Protein AF-A0A8J5NDF6-F1 (afdb_monomer_lite)

Secondary structure (DSSP, 8-state):
--TTSGGGGS----S---SSPP--SSTTHHHHHHHHHHHHHHHHHHHH-TT-HHHHHHHHHH-SSTHHHHHIIIIIHHHHTT--S-SEEEEEEPPPSSS--PPEEEEEE-

Radius of gyration: 21.26 Å; chains: 1; bounding box: 38×36×63 Å

Structure (mmCIF, N/CA/C/O backbone):
data_AF-A0A8J5NDF6-F1
#
_entry.id   AF-A0A8J5NDF6-F1
#
loop_
_atom_site.group_PDB
_atom_site.id
_atom_site.type_symbol
_atom_site.label_atom_id
_atom_site.label_alt_id
_atom_site.label_comp_id
_atom_site.label_asym_id
_atom_site.label_entity_id
_atom_site.label_seq_id
_atom_site.pdbx_PDB_ins_code
_atom_site.Cartn_x
_atom_site.Cartn_y
_atom_site.Cartn_z
_atom_site.occupancy
_atom_site.B_iso_or_equiv
_atom_site.auth_seq_id
_atom_site.auth_comp_id
_atom_site.auth_asym_id
_atom_site.auth_atom_id
_atom_site.pdbx_PDB_model_num
ATOM 1 N N . MET A 1 1 ? 14.198 14.410 -51.445 1.00 49.09 1 MET A N 1
ATOM 2 C CA . MET A 1 1 ? 14.211 14.477 -49.965 1.00 49.09 1 MET A CA 1
ATOM 3 C C . MET A 1 1 ? 15.513 13.872 -49.470 1.00 49.09 1 MET A C 1
ATOM 5 O O . MET A 1 1 ? 15.693 12.669 -49.597 1.00 49.09 1 MET A O 1
ATOM 9 N N . ASN A 1 2 ? 16.445 14.702 -48.996 1.00 51.06 2 ASN A N 1
ATOM 10 C CA . ASN A 1 2 ? 17.773 14.259 -48.565 1.00 51.06 2 ASN A CA 1
ATOM 11 C C . ASN A 1 2 ? 17.738 13.747 -47.117 1.00 51.06 2 ASN A C 1
ATOM 13 O O . ASN A 1 2 ? 17.167 14.381 -46.233 1.00 51.06 2 ASN A O 1
ATOM 17 N N . GLN A 1 3 ? 18.413 12.623 -46.869 1.00 49.44 3 GLN A N 1
ATOM 18 C CA . GLN A 1 3 ? 18.482 11.907 -45.584 1.00 49.44 3 GLN A CA 1
ATOM 19 C C . GLN A 1 3 ? 18.998 12.762 -44.402 1.00 49.44 3 GLN A C 1
ATOM 21 O O . GLN A 1 3 ? 18.815 12.404 -43.239 1.00 49.44 3 GLN A O 1
ATOM 26 N N . ALA A 1 4 ? 19.598 13.923 -44.688 1.00 55.72 4 ALA A N 1
ATOM 27 C CA . ALA A 1 4 ? 20.102 14.884 -43.711 1.00 55.72 4 ALA A CA 1
ATOM 28 C C . ALA A 1 4 ? 19.008 15.665 -42.949 1.00 55.72 4 ALA A C 1
ATOM 30 O O . ALA A 1 4 ? 19.288 16.195 -41.874 1.00 55.72 4 ALA A O 1
ATOM 31 N N . GLU A 1 5 ? 17.769 15.731 -43.451 1.00 58.28 5 GLU A N 1
ATOM 32 C CA . GLU A 1 5 ? 16.710 16.538 -42.818 1.00 58.28 5 GLU A CA 1
ATOM 33 C C . GLU A 1 5 ? 16.054 15.860 -41.604 1.00 58.28 5 GLU A C 1
ATOM 35 O O . GLU A 1 5 ? 15.656 16.538 -40.659 1.00 58.28 5 GLU A O 1
ATOM 40 N N . ILE A 1 6 ? 16.051 14.523 -41.552 1.00 56.19 6 ILE A N 1
ATOM 41 C CA . ILE A 1 6 ? 15.438 13.740 -40.461 1.00 56.19 6 ILE A CA 1
ATOM 42 C C . ILE A 1 6 ? 16.155 13.978 -39.115 1.00 56.19 6 ILE A C 1
ATOM 44 O O . ILE A 1 6 ? 15.540 13.916 -38.054 1.00 56.19 6 ILE A O 1
ATOM 48 N N . ARG A 1 7 ? 17.454 14.311 -39.126 1.00 51.97 7 ARG A N 1
ATOM 49 C CA . ARG A 1 7 ? 18.247 14.523 -37.898 1.00 51.97 7 ARG A CA 1
ATOM 50 C C . ARG A 1 7 ? 17.955 15.842 -37.173 1.00 51.97 7 ARG A C 1
ATOM 52 O O . ARG A 1 7 ? 18.326 15.966 -36.011 1.00 51.97 7 ARG A O 1
ATOM 59 N N . LYS A 1 8 ? 17.278 16.804 -37.812 1.00 58.91 8 LYS A N 1
ATOM 60 C CA . LYS A 1 8 ? 16.911 18.094 -37.192 1.00 58.91 8 LYS A CA 1
ATOM 61 C C . LYS A 1 8 ? 15.645 18.016 -36.317 1.00 58.91 8 LYS A C 1
ATOM 63 O O . LYS A 1 8 ? 15.298 18.999 -35.676 1.00 58.91 8 LYS A O 1
ATOM 68 N N . LEU A 1 9 ? 14.975 16.859 -36.275 1.00 54.44 9 LEU A N 1
ATOM 69 C CA . LEU A 1 9 ? 13.680 16.649 -35.608 1.00 54.44 9 LEU A CA 1
ATOM 70 C C . LEU A 1 9 ? 13.764 16.260 -34.121 1.00 54.44 9 LEU A C 1
ATOM 72 O O . LEU A 1 9 ? 12.734 16.224 -33.453 1.00 54.44 9 LEU A O 1
ATOM 76 N N . ILE A 1 10 ? 14.952 15.977 -33.578 1.00 48.09 10 ILE A N 1
ATOM 77 C CA . ILE A 1 10 ? 15.103 15.613 -32.161 1.00 48.09 10 ILE A CA 1
ATOM 78 C C . ILE A 1 10 ? 15.735 16.796 -31.419 1.00 48.09 10 ILE A C 1
ATOM 80 O O . ILE A 1 10 ? 16.887 17.132 -31.704 1.00 48.09 10 ILE A O 1
ATOM 84 N N . PRO A 1 11 ? 15.047 17.431 -30.451 1.00 52.81 11 PRO A N 1
ATOM 85 C CA . PRO A 1 11 ? 15.682 18.431 -29.615 1.00 52.81 11 PRO A CA 1
ATOM 86 C C . PRO A 1 11 ? 16.702 17.718 -28.728 1.00 52.81 11 PRO A C 1
ATOM 88 O O . PRO A 1 11 ? 16.351 16.820 -27.961 1.00 52.81 11 PRO A O 1
ATOM 91 N N . ALA A 1 12 ? 17.967 18.124 -28.813 1.00 56.88 12 ALA A N 1
ATOM 92 C CA . ALA A 1 12 ? 18.963 17.795 -27.804 1.00 56.88 12 ALA A CA 1
ATOM 93 C C . ALA A 1 12 ? 18.499 18.413 -26.476 1.00 56.88 12 ALA A C 1
ATOM 95 O O . ALA A 1 12 ? 18.669 19.609 -26.235 1.00 56.88 12 ALA A O 1
ATOM 96 N N . ILE A 1 13 ? 17.822 17.609 -25.653 1.00 44.09 13 ILE A N 1
ATOM 97 C CA . ILE A 1 13 ? 17.274 18.031 -24.366 1.00 44.09 13 ILE A CA 1
ATOM 98 C C . ILE A 1 13 ? 18.422 18.569 -23.507 1.00 44.09 13 ILE A C 1
ATOM 100 O O . ILE A 1 13 ? 19.340 17.849 -23.121 1.00 44.09 13 ILE A O 1
ATOM 104 N N . ARG A 1 14 ? 18.343 19.868 -23.210 1.00 46.81 14 ARG A N 1
ATOM 105 C CA . ARG A 1 14 ? 19.308 20.668 -22.445 1.00 46.81 14 ARG A CA 1
ATOM 106 C C . ARG A 1 14 ? 19.082 20.539 -20.936 1.00 46.81 14 ARG A C 1
ATOM 108 O O . ARG A 1 14 ? 19.125 21.518 -20.203 1.00 46.81 14 ARG A O 1
ATOM 115 N N . VAL A 1 15 ? 18.789 19.331 -20.474 1.00 47.25 15 VAL A N 1
ATOM 116 C CA . VAL A 1 15 ? 18.756 18.991 -19.051 1.00 47.25 15 VAL A CA 1
ATOM 117 C C . VAL A 1 15 ? 19.652 17.781 -18.911 1.00 47.25 15 VAL A C 1
ATOM 119 O O . VAL A 1 15 ? 19.415 16.761 -19.553 1.00 47.25 15 VAL A O 1
ATOM 122 N N . GLY A 1 16 ? 20.713 17.909 -18.114 1.00 46.12 16 GLY A N 1
ATOM 123 C CA . GLY A 1 16 ? 21.615 16.801 -17.834 1.00 46.12 16 GLY A CA 1
ATOM 124 C C . GLY A 1 16 ? 20.846 15.680 -17.145 1.00 46.12 16 GLY A C 1
ATOM 125 O O . GLY A 1 16 ? 20.661 15.701 -15.930 1.00 46.12 16 GLY A O 1
ATOM 126 N N . VAL A 1 17 ? 20.383 14.702 -17.920 1.00 45.62 17 VAL A N 1
ATOM 127 C CA . VAL A 1 17 ? 19.818 13.466 -17.391 1.00 45.62 17 VAL A CA 1
ATOM 128 C C . VAL A 1 17 ? 20.977 12.713 -16.750 1.00 45.62 17 VAL A C 1
ATOM 130 O O . VAL A 1 17 ? 21.757 12.044 -17.424 1.00 45.62 17 VAL A O 1
ATOM 133 N N . CYS A 1 18 ? 21.139 12.848 -15.434 1.00 45.88 18 CYS A N 1
ATOM 134 C CA . CYS A 1 18 ? 22.060 11.991 -14.703 1.00 45.88 18 CYS A CA 1
ATOM 135 C C . CYS A 1 18 ? 21.560 10.548 -14.842 1.00 45.88 18 CYS A C 1
ATOM 137 O O . CYS A 1 18 ? 20.554 10.167 -14.251 1.00 45.88 18 CYS A O 1
ATOM 139 N N . ALA A 1 19 ? 22.278 9.733 -15.617 1.00 52.25 19 ALA A N 1
ATOM 140 C CA . ALA A 1 19 ? 21.941 8.334 -15.894 1.00 52.25 19 ALA A CA 1
ATOM 141 C C . ALA A 1 19 ? 21.937 7.424 -14.642 1.00 52.25 19 ALA A C 1
ATOM 143 O O . ALA A 1 19 ? 21.585 6.247 -14.724 1.00 52.25 19 ALA A O 1
ATOM 144 N N . LYS A 1 20 ? 22.324 7.941 -13.467 1.00 50.69 20 LYS A N 1
ATOM 145 C CA . LYS A 1 20 ? 22.330 7.206 -12.198 1.00 50.69 20 LYS A CA 1
ATOM 146 C C . LYS A 1 20 ? 21.099 7.551 -11.361 1.00 50.69 20 LYS A C 1
ATOM 148 O O . LYS A 1 20 ? 20.881 8.701 -10.989 1.00 50.69 20 LYS A O 1
ATOM 153 N N . ARG A 1 21 ? 20.319 6.520 -11.018 1.00 52.56 21 ARG A N 1
ATOM 154 C CA . ARG A 1 21 ? 19.145 6.634 -10.138 1.00 52.56 21 ARG A CA 1
ATOM 155 C C . ARG A 1 21 ? 19.568 7.092 -8.735 1.00 52.56 21 ARG A C 1
ATOM 157 O O . ARG A 1 21 ? 20.548 6.587 -8.186 1.00 52.56 21 ARG A O 1
ATOM 164 N N . LYS A 1 22 ? 18.784 7.985 -8.122 1.00 43.97 22 LYS A N 1
ATOM 165 C CA . LYS A 1 22 ? 18.887 8.323 -6.692 1.00 43.97 22 LYS A CA 1
ATOM 166 C C . LYS A 1 22 ? 18.562 7.057 -5.882 1.00 43.97 22 LYS A C 1
ATOM 168 O O . LYS A 1 22 ? 17.489 6.481 -6.063 1.00 43.97 22 LYS A O 1
ATOM 173 N N . LYS A 1 23 ? 19.485 6.580 -5.038 1.00 43.91 23 LYS A N 1
ATOM 174 C CA . LYS A 1 23 ? 19.256 5.401 -4.184 1.00 43.91 23 LYS A CA 1
ATOM 175 C C . LYS A 1 23 ? 18.209 5.759 -3.126 1.00 43.91 23 LYS A C 1
ATOM 177 O O . LYS A 1 23 ? 18.513 6.471 -2.176 1.00 43.91 23 LYS A O 1
ATOM 182 N N . PHE A 1 24 ? 16.972 5.302 -3.300 1.00 39.06 24 PHE A N 1
ATOM 183 C CA . PHE A 1 24 ? 15.985 5.339 -2.222 1.00 39.06 24 PHE A CA 1
ATOM 184 C C . PHE A 1 24 ? 16.358 4.268 -1.189 1.00 39.06 24 PHE A C 1
ATOM 186 O O . PHE A 1 24 ? 16.632 3.130 -1.566 1.00 39.06 24 PHE A O 1
ATOM 193 N N . SER A 1 25 ? 16.395 4.635 0.093 1.00 44.56 25 SER A N 1
ATOM 194 C CA . SER A 1 25 ? 16.744 3.736 1.201 1.00 44.56 25 SER A CA 1
ATOM 195 C C . SER A 1 25 ? 15.625 2.710 1.441 1.00 44.56 25 SER A C 1
ATOM 197 O O . SER A 1 25 ? 14.737 2.931 2.256 1.00 44.56 25 SER A O 1
ATOM 199 N N . ASN A 1 26 ? 15.585 1.649 0.628 1.00 42.69 26 ASN A N 1
ATOM 200 C CA . ASN A 1 26 ? 14.938 0.370 0.937 1.00 42.69 26 ASN A CA 1
ATOM 201 C C . ASN A 1 26 ? 15.324 -0.686 -0.122 1.00 42.69 26 ASN A C 1
ATOM 203 O O . ASN A 1 26 ? 15.316 -0.363 -1.313 1.00 42.69 26 ASN A O 1
ATOM 207 N N . PRO A 1 27 ? 15.586 -1.955 0.256 1.00 50.62 27 PRO A N 1
ATOM 208 C CA . PRO A 1 27 ? 16.052 -2.998 -0.671 1.00 50.62 27 PRO A CA 1
ATOM 209 C C . PRO A 1 27 ? 15.067 -3.310 -1.815 1.00 50.62 27 PRO A C 1
ATOM 211 O O . PRO A 1 27 ? 15.485 -3.781 -2.865 1.00 50.62 27 PRO A O 1
ATOM 214 N N . LYS A 1 28 ? 13.772 -3.000 -1.644 1.00 52.56 28 LYS A N 1
ATOM 215 C CA . LYS A 1 28 ? 12.689 -3.217 -2.627 1.00 52.56 28 LYS A CA 1
ATOM 216 C C . LYS A 1 28 ? 12.249 -1.949 -3.387 1.00 52.56 28 LYS A C 1
ATOM 218 O O . LYS A 1 28 ? 11.231 -1.960 -4.069 1.00 52.56 28 LYS A O 1
ATOM 223 N N . GLY A 1 29 ? 12.952 -0.821 -3.249 1.00 56.50 29 GLY A N 1
ATOM 224 C CA . GLY A 1 29 ? 12.618 0.414 -3.977 1.00 56.50 29 GLY A CA 1
ATOM 225 C C . GLY A 1 29 ? 11.191 0.957 -3.705 1.00 56.50 29 GLY A C 1
ATOM 226 O O . GLY A 1 29 ? 10.691 0.824 -2.584 1.00 56.50 29 GLY A O 1
ATOM 227 N N . PRO A 1 30 ? 10.525 1.614 -4.681 1.00 49.84 30 PRO A N 1
ATOM 228 C CA . PRO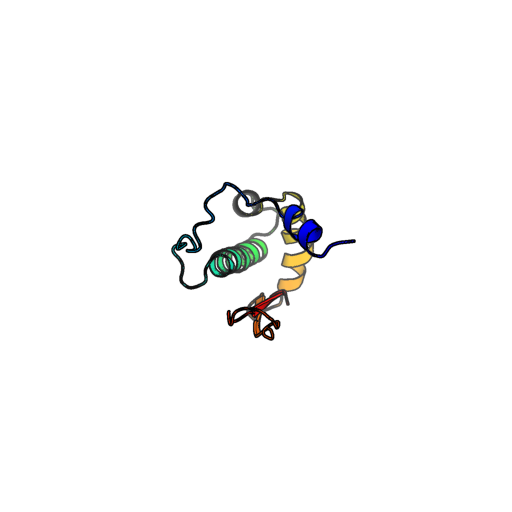 A 1 30 ? 9.163 2.150 -4.520 1.00 49.84 30 PRO A CA 1
ATOM 229 C C . PRO A 1 30 ? 8.096 1.063 -4.284 1.00 49.84 30 PRO A C 1
ATOM 231 O O . PRO A 1 30 ? 7.121 1.316 -3.578 1.00 49.84 30 PRO A O 1
ATOM 234 N N . GLU A 1 31 ? 8.316 -0.157 -4.780 1.00 52.25 31 GLU A N 1
ATOM 235 C CA . GLU A 1 31 ? 7.453 -1.324 -4.536 1.00 52.25 31 GLU A CA 1
ATOM 236 C C . GLU A 1 31 ? 7.445 -1.735 -3.062 1.00 52.25 31 GLU A C 1
ATOM 238 O O . GLU A 1 31 ? 6.394 -2.056 -2.516 1.00 52.25 31 GLU A O 1
ATOM 243 N N . GLY A 1 32 ? 8.593 -1.657 -2.380 1.00 56.75 32 GLY A N 1
ATOM 244 C CA . GLY A 1 32 ? 8.681 -1.940 -0.945 1.00 56.75 32 GLY A CA 1
ATOM 245 C C . GLY A 1 32 ? 7.825 -0.998 -0.098 1.00 56.75 32 GLY A C 1
ATOM 246 O O . GLY A 1 32 ? 7.178 -1.434 0.852 1.00 56.75 32 GLY A O 1
ATOM 247 N N . ARG A 1 33 ? 7.772 0.283 -0.486 1.00 47.09 33 ARG A N 1
ATOM 248 C CA . ARG A 1 33 ? 6.935 1.300 0.165 1.00 47.09 33 ARG A CA 1
ATOM 249 C C . ARG A 1 33 ? 5.451 1.022 -0.074 1.00 47.09 33 ARG A C 1
ATOM 251 O O . ARG A 1 33 ? 4.678 1.021 0.870 1.00 47.09 33 ARG A O 1
ATOM 258 N N . LEU A 1 34 ? 5.068 0.701 -1.310 1.00 56.69 34 LEU A N 1
ATOM 259 C CA . LEU A 1 34 ? 3.692 0.353 -1.676 1.00 56.69 34 LEU A CA 1
ATOM 260 C C . LEU A 1 34 ? 3.202 -0.931 -0.984 1.00 56.69 34 LEU A C 1
ATOM 262 O O . LEU A 1 34 ? 2.048 -1.023 -0.577 1.00 56.69 34 LEU A O 1
ATOM 266 N N . HIS A 1 35 ? 4.087 -1.915 -0.834 1.00 55.59 35 HIS A N 1
ATOM 267 C CA . HIS A 1 35 ? 3.801 -3.189 -0.181 1.00 55.59 35 HIS A CA 1
ATOM 268 C C . HIS A 1 35 ? 3.609 -3.027 1.331 1.00 55.59 35 HIS A C 1
ATOM 270 O O . HIS A 1 35 ? 2.669 -3.588 1.890 1.00 55.59 35 HIS A O 1
ATOM 276 N N . MET A 1 36 ? 4.458 -2.229 1.990 1.00 54.66 36 MET A N 1
ATOM 277 C CA . MET A 1 36 ? 4.263 -1.869 3.400 1.00 54.66 36 MET A CA 1
ATOM 278 C C . MET A 1 36 ? 2.951 -1.111 3.584 1.00 54.66 36 MET A C 1
ATOM 280 O O . MET A 1 36 ? 2.172 -1.468 4.454 1.00 54.66 36 MET A O 1
ATOM 284 N N . LEU A 1 37 ? 2.659 -0.160 2.696 1.00 54.97 37 LEU A N 1
ATOM 285 C CA . LEU A 1 37 ? 1.457 0.664 2.766 1.00 54.97 37 LEU A CA 1
ATOM 286 C C . LEU A 1 37 ? 0.152 -0.066 2.514 1.00 54.97 37 LEU A C 1
ATOM 288 O O . LEU A 1 37 ? -0.879 0.364 3.003 1.00 54.97 37 LEU A O 1
ATOM 292 N N . ARG A 1 38 ? 0.161 -1.147 1.741 1.00 60.44 38 ARG A N 1
ATOM 293 C CA . ARG A 1 38 ? -1.063 -1.897 1.443 1.00 60.44 38 ARG A CA 1
ATOM 294 C C . ARG A 1 38 ? -1.318 -2.991 2.465 1.00 60.44 38 ARG A C 1
ATOM 296 O O . ARG A 1 38 ? -2.463 -3.191 2.843 1.00 60.44 38 ARG A O 1
ATOM 303 N N . ALA A 1 39 ? -0.275 -3.666 2.943 1.00 63.44 39 ALA A N 1
ATOM 304 C CA . ALA A 1 39 ? -0.443 -4.743 3.909 1.00 63.44 39 ALA A CA 1
ATOM 305 C C . ALA A 1 39 ? -0.861 -4.224 5.293 1.00 63.44 39 ALA A C 1
ATOM 307 O O . ALA A 1 39 ? -1.780 -4.785 5.884 1.00 63.44 39 ALA A O 1
ATOM 308 N N . THR A 1 40 ? -0.243 -3.142 5.786 1.00 69.38 40 THR A N 1
ATOM 309 C CA . THR A 1 40 ? -0.611 -2.570 7.092 1.00 69.38 40 THR A CA 1
ATOM 310 C C . THR A 1 40 ? -1.947 -1.842 7.030 1.00 69.38 40 THR A C 1
ATOM 312 O O . THR A 1 40 ? -2.807 -2.088 7.866 1.00 69.38 40 THR A O 1
ATOM 315 N N . LEU A 1 41 ? -2.180 -1.028 5.996 1.00 82.62 41 LEU A N 1
ATOM 316 C CA . LEU A 1 41 ? -3.400 -0.227 5.892 1.00 82.62 41 LEU A CA 1
ATOM 317 C C . LEU A 1 41 ? -4.658 -1.081 5.674 1.00 82.62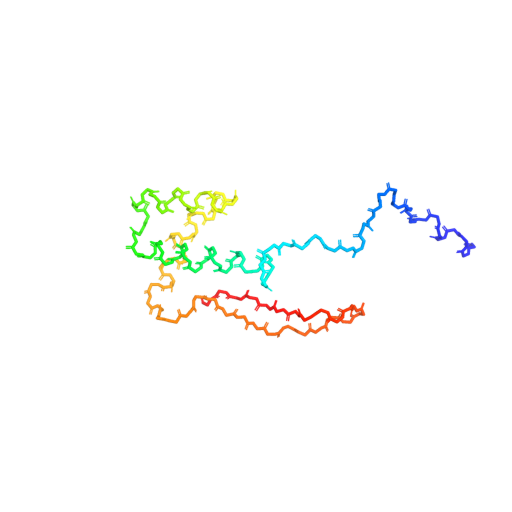 41 LEU A C 1
ATOM 319 O O . LEU A 1 41 ? -5.693 -0.788 6.261 1.00 82.62 41 LEU A O 1
ATOM 323 N N . ILE A 1 42 ? -4.584 -2.142 4.857 1.00 84.94 42 ILE A N 1
ATOM 324 C CA . ILE A 1 42 ? -5.718 -3.064 4.668 1.00 84.94 42 ILE A CA 1
ATOM 325 C C . ILE A 1 42 ? -5.973 -3.853 5.956 1.00 84.94 42 ILE A C 1
ATOM 327 O O . ILE A 1 42 ? -7.127 -4.007 6.343 1.00 84.94 42 ILE A O 1
ATOM 331 N N . ALA A 1 43 ? -4.923 -4.306 6.648 1.00 84.88 43 ALA A N 1
ATOM 332 C CA . ALA A 1 43 ? -5.075 -5.020 7.913 1.00 84.88 43 ALA A CA 1
ATOM 333 C C . ALA A 1 43 ? -5.705 -4.137 9.005 1.00 84.88 43 ALA A C 1
ATOM 335 O O . ALA A 1 43 ? -6.649 -4.569 9.666 1.00 84.88 43 ALA A O 1
ATOM 336 N N . ASP A 1 44 ? -5.246 -2.892 9.149 1.00 87.81 44 ASP A N 1
ATOM 337 C CA . ASP A 1 44 ? -5.821 -1.930 10.092 1.00 87.81 44 ASP A CA 1
ATOM 338 C C . ASP A 1 44 ? -7.275 -1.606 9.730 1.00 87.81 44 ASP A C 1
ATOM 340 O O . ASP A 1 44 ? -8.148 -1.592 10.597 1.00 87.81 44 ASP A O 1
ATOM 344 N N . ALA A 1 45 ? -7.567 -1.426 8.440 1.00 89.75 45 ALA A N 1
ATOM 345 C CA . ALA A 1 45 ? -8.921 -1.170 7.966 1.00 89.75 45 ALA A CA 1
ATOM 346 C C . ALA A 1 45 ? -9.870 -2.364 8.181 1.00 89.75 45 ALA A C 1
ATOM 348 O O . ALA A 1 45 ? -11.034 -2.151 8.507 1.00 89.75 45 ALA A O 1
ATOM 349 N N . ILE A 1 46 ? -9.394 -3.610 8.062 1.00 91.06 46 ILE A N 1
ATOM 350 C CA . ILE A 1 46 ? -10.178 -4.812 8.403 1.00 91.06 46 ILE A CA 1
ATOM 351 C C . ILE A 1 46 ? -10.423 -4.890 9.914 1.00 91.06 46 ILE A C 1
ATOM 353 O O . ILE A 1 46 ? -11.517 -5.255 10.340 1.00 91.06 46 ILE A O 1
ATOM 357 N N . LYS A 1 47 ? -9.418 -4.547 10.727 1.00 90.75 47 LYS A N 1
ATOM 358 C CA . LYS A 1 47 ? -9.481 -4.665 12.187 1.00 90.75 47 LYS A CA 1
ATOM 359 C C . LYS A 1 47 ? -10.395 -3.623 12.829 1.00 90.75 47 LYS A C 1
ATOM 361 O O . LYS A 1 47 ? -11.142 -3.960 13.744 1.00 90.75 47 LYS A O 1
ATOM 366 N N . TYR A 1 48 ? -10.306 -2.373 12.383 1.00 91.44 48 TYR A N 1
ATOM 367 C CA . TYR A 1 48 ? -10.985 -1.241 13.017 1.00 91.44 48 TYR A CA 1
ATOM 368 C C . TYR A 1 48 ? -12.185 -0.714 12.219 1.00 91.44 48 TYR A C 1
ATOM 370 O O . TYR A 1 48 ? -13.069 -0.084 12.798 1.00 91.44 48 TYR A O 1
ATOM 378 N N . GLY A 1 49 ? -12.250 -0.990 10.915 1.00 88.44 49 GLY A N 1
ATOM 379 C CA . 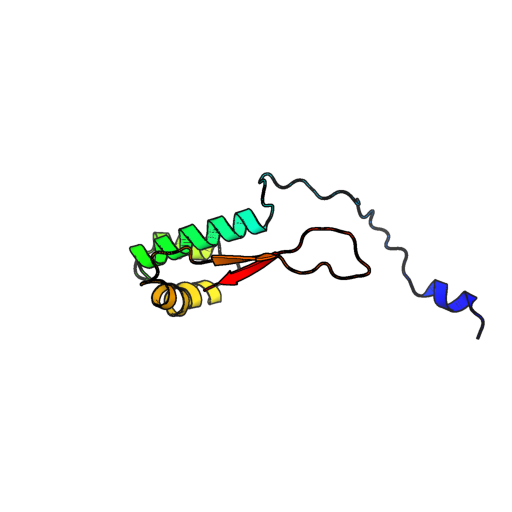GLY A 1 49 ? -13.339 -0.542 10.050 1.00 88.44 49 GLY A CA 1
ATOM 380 C C . GLY A 1 49 ? -13.284 0.945 9.687 1.00 88.44 49 GLY A C 1
ATOM 381 O O . GLY A 1 49 ? -12.310 1.651 9.945 1.00 88.44 49 GLY A O 1
ATOM 382 N N . ASP A 1 50 ? -14.358 1.417 9.059 1.00 89.62 50 ASP A N 1
ATOM 383 C CA . ASP A 1 50 ? -14.538 2.789 8.566 1.00 89.62 50 ASP A CA 1
ATOM 384 C C . ASP A 1 50 ? -14.929 3.793 9.662 1.00 89.62 50 ASP A C 1
ATOM 386 O O . ASP A 1 50 ? -14.738 4.994 9.511 1.00 89.62 50 ASP A O 1
ATOM 390 N N . CYS A 1 51 ? -15.433 3.324 10.800 1.00 91.19 51 CYS A N 1
ATOM 391 C CA . CYS A 1 51 ? -15.807 4.190 11.919 1.00 91.19 51 CYS A CA 1
ATOM 392 C C . CYS A 1 51 ? -14.591 4.713 12.711 1.00 91.19 51 CYS A C 1
ATOM 394 O O . CYS A 1 51 ? -14.719 5.631 13.526 1.00 91.19 51 CYS A O 1
ATOM 396 N N . TYR A 1 52 ? -13.405 4.136 12.499 1.00 94.25 52 TYR A N 1
ATOM 397 C CA . TYR A 1 52 ? -12.216 4.453 13.278 1.00 94.25 52 TYR A CA 1
ATOM 398 C C . TYR A 1 52 ? -11.387 5.569 12.631 1.00 94.25 52 TYR A C 1
ATOM 400 O O . TYR A 1 52 ? -10.679 5.375 11.638 1.00 94.25 52 TYR A O 1
ATOM 408 N N . ARG A 1 53 ? -11.459 6.761 13.238 1.00 92.38 53 ARG A N 1
ATOM 409 C CA . ARG A 1 53 ? -10.817 7.988 12.735 1.00 92.38 53 ARG A CA 1
ATOM 410 C C . ARG A 1 53 ? -9.309 7.849 12.495 1.00 92.38 53 ARG A C 1
ATOM 412 O O . ARG A 1 53 ? -8.887 8.227 11.408 1.00 92.38 53 ARG A O 1
ATOM 419 N N . PRO A 1 54 ? -8.502 7.252 13.396 1.00 92.00 54 PRO A N 1
ATOM 420 C CA . PRO A 1 54 ? -7.058 7.166 13.173 1.00 92.00 54 PRO A CA 1
ATOM 421 C C . PRO A 1 54 ? -6.688 6.336 11.940 1.00 92.00 54 PRO A C 1
ATOM 423 O O . PRO A 1 54 ? -5.772 6.700 11.207 1.00 92.00 54 PRO A O 1
ATOM 426 N N . THR A 1 55 ? -7.420 5.256 11.643 1.00 90.31 55 THR A N 1
ATOM 427 C CA . THR A 1 55 ? -7.190 4.479 10.412 1.00 90.31 55 THR A CA 1
ATOM 428 C C . THR A 1 55 ? -7.625 5.254 9.173 1.00 90.31 55 THR A C 1
ATOM 430 O O . THR A 1 55 ? -6.967 5.160 8.139 1.00 90.31 55 THR A O 1
ATOM 433 N N . MET A 1 56 ? -8.677 6.067 9.272 1.00 90.81 56 MET A N 1
ATOM 434 C CA . MET A 1 56 ? -9.112 6.935 8.180 1.00 90.81 56 MET A CA 1
ATOM 435 C C . MET A 1 56 ? -8.108 8.056 7.890 1.00 90.81 56 MET A C 1
ATOM 437 O O . MET A 1 56 ? -7.759 8.268 6.735 1.00 90.81 56 MET A O 1
ATOM 441 N N . GLU A 1 57 ? -7.588 8.713 8.926 1.00 91.00 57 GLU A N 1
ATOM 442 C CA . GLU A 1 57 ? -6.531 9.728 8.826 1.00 91.00 57 GLU A CA 1
ATOM 443 C C . GLU A 1 57 ? -5.235 9.127 8.275 1.00 91.00 57 GLU A C 1
ATOM 445 O O . GLU A 1 57 ? -4.595 9.701 7.395 1.00 91.00 57 GLU A O 1
ATOM 450 N N . THR A 1 58 ? -4.885 7.921 8.729 1.00 88.38 58 THR A N 1
ATOM 451 C CA . THR A 1 58 ? -3.740 7.173 8.199 1.00 88.38 58 THR A CA 1
ATOM 452 C C . THR A 1 58 ? -3.941 6.882 6.709 1.00 88.38 58 THR A C 1
ATOM 454 O O . THR A 1 58 ? -3.045 7.130 5.903 1.00 88.38 58 THR A O 1
ATOM 457 N N . ALA A 1 59 ? -5.125 6.414 6.304 1.00 86.69 59 ALA A N 1
ATOM 458 C CA . ALA A 1 59 ? -5.441 6.166 4.898 1.00 86.69 59 ALA A CA 1
ATOM 459 C C . ALA A 1 59 ? -5.398 7.450 4.060 1.00 86.69 59 ALA A C 1
ATOM 461 O O . ALA A 1 59 ? -4.852 7.432 2.957 1.00 86.69 59 ALA A O 1
ATOM 462 N N . ASP A 1 60 ? -5.916 8.556 4.589 1.00 87.88 60 ASP A N 1
ATOM 463 C CA . ASP A 1 60 ? -5.927 9.856 3.924 1.00 87.88 60 ASP A CA 1
ATOM 464 C C . ASP A 1 60 ? -4.517 10.428 3.716 1.00 87.88 60 ASP A C 1
ATOM 466 O O . ASP A 1 60 ? -4.221 10.998 2.663 1.00 87.88 60 ASP A O 1
ATOM 470 N N . TYR A 1 61 ? -3.631 10.227 4.693 1.00 86.12 61 TYR A N 1
ATOM 471 C CA . TYR A 1 61 ? -2.229 10.629 4.623 1.00 86.12 61 TYR A CA 1
ATOM 472 C C . TYR A 1 61 ? -1.460 9.866 3.536 1.00 86.12 61 TYR A C 1
ATOM 474 O O . TYR A 1 61 ? -0.692 10.454 2.772 1.00 86.12 61 TYR A O 1
ATOM 482 N N . TRP A 1 62 ? -1.662 8.549 3.452 1.00 82.06 62 TRP A N 1
ATOM 483 C CA . TRP A 1 62 ? -0.910 7.695 2.531 1.00 82.06 62 TRP A CA 1
ATOM 484 C C . TRP A 1 62 ? -1.473 7.664 1.107 1.00 82.06 62 TRP A C 1
ATOM 486 O O . TRP A 1 62 ? -0.717 7.446 0.156 1.00 82.06 62 TRP A O 1
ATOM 496 N N . LEU A 1 63 ? -2.782 7.863 0.936 1.00 82.31 63 LEU A N 1
ATOM 497 C CA . LEU A 1 63 ? -3.436 7.894 -0.369 1.00 82.31 63 LEU A CA 1
ATOM 498 C C . LEU A 1 63 ? -3.502 9.332 -0.888 1.00 82.31 63 LEU A C 1
ATOM 500 O O . LEU A 1 63 ? -4.253 10.168 -0.393 1.00 82.31 63 LEU A O 1
ATOM 504 N N . THR A 1 64 ? -2.743 9.607 -1.950 1.00 85.06 64 THR A N 1
ATOM 505 C CA . THR A 1 64 ? -2.767 10.913 -2.629 1.00 85.06 64 THR A CA 1
ATOM 506 C C . THR A 1 64 ? -4.157 11.232 -3.186 1.00 85.06 64 THR A C 1
ATOM 508 O O . THR A 1 64 ? -4.622 12.366 -3.137 1.00 85.06 64 THR A O 1
ATOM 511 N N . GLU A 1 65 ? -4.833 10.205 -3.693 1.00 85.69 65 GLU A N 1
ATOM 512 C CA . GLU A 1 65 ? -6.162 10.274 -4.285 1.00 85.69 65 GLU A CA 1
ATOM 513 C C . GLU A 1 65 ? -7.252 9.959 -3.251 1.00 85.69 65 GLU A C 1
ATOM 515 O O . GLU A 1 65 ? -7.407 8.816 -2.812 1.00 85.69 65 GLU A O 1
ATOM 520 N N . LYS A 1 66 ? -8.060 10.962 -2.901 1.00 85.69 66 LYS A N 1
ATOM 521 C CA . LYS A 1 66 ? -9.051 10.880 -1.812 1.00 85.69 66 LYS A CA 1
ATOM 522 C C . LYS A 1 66 ? -10.196 9.910 -2.105 1.00 85.69 66 LYS A C 1
ATOM 524 O O . LYS A 1 66 ? -10.689 9.224 -1.213 1.00 85.69 66 LYS A O 1
ATOM 529 N N . GLN A 1 67 ? -10.540 9.727 -3.377 1.00 86.94 67 GLN A N 1
ATOM 530 C CA . GLN A 1 67 ? -11.499 8.710 -3.815 1.00 86.94 67 GLN A CA 1
ATOM 531 C C . GLN A 1 67 ? -11.067 7.269 -3.488 1.00 86.94 67 GLN A C 1
ATOM 533 O O . GLN A 1 67 ? -11.918 6.380 -3.386 1.00 86.94 67 GLN A O 1
ATOM 538 N N . LEU A 1 68 ? -9.763 7.005 -3.326 1.00 87.62 68 LEU A N 1
ATOM 539 C CA . LEU A 1 68 ? -9.265 5.663 -3.017 1.00 87.62 68 LEU A CA 1
ATOM 540 C C . LEU A 1 68 ? -9.551 5.264 -1.570 1.00 87.62 68 LEU A C 1
ATOM 542 O O . LEU A 1 68 ? -9.715 4.074 -1.311 1.00 87.62 68 LEU A O 1
ATOM 546 N N . VAL A 1 69 ? -9.691 6.232 -0.660 1.00 89.94 69 VAL A N 1
ATOM 547 C CA . VAL A 1 69 ? -10.062 5.980 0.740 1.00 89.94 69 VAL A CA 1
ATOM 548 C C . VAL A 1 69 ? -11.431 5.297 0.793 1.00 89.94 69 VAL A C 1
ATOM 550 O O . VAL A 1 69 ? -11.592 4.256 1.423 1.00 89.94 69 VAL A O 1
ATOM 553 N N . HIS A 1 70 ? -12.409 5.787 0.028 1.00 89.75 70 HIS A N 1
ATOM 554 C CA . HIS A 1 70 ? -13.724 5.146 -0.045 1.00 89.75 70 HIS A CA 1
ATOM 555 C C . HIS A 1 70 ? -13.681 3.759 -0.705 1.00 89.75 70 HIS A C 1
ATOM 557 O O . HIS A 1 70 ? -14.393 2.854 -0.267 1.00 89.75 70 HIS A O 1
ATOM 563 N N . LYS A 1 71 ? -12.842 3.557 -1.733 1.00 89.62 71 LYS A N 1
ATOM 564 C CA . LYS A 1 71 ? -12.655 2.236 -2.366 1.00 89.62 71 LYS A CA 1
ATOM 565 C C . LYS A 1 71 ? -11.975 1.232 -1.430 1.00 89.62 71 LYS A C 1
ATOM 567 O O . LYS A 1 71 ? -12.310 0.050 -1.487 1.00 89.62 71 LYS A O 1
ATOM 572 N N . LEU A 1 72 ? -11.068 1.682 -0.562 1.00 89.38 72 LEU A N 1
ATOM 573 C CA . LEU A 1 72 ? -10.427 0.841 0.448 1.00 89.38 72 LEU A CA 1
ATOM 574 C C . LEU A 1 72 ? -11.484 0.186 1.343 1.00 89.38 72 LEU A C 1
ATOM 576 O O . LEU A 1 72 ? -11.566 -1.038 1.385 1.00 89.38 72 LEU A O 1
ATOM 580 N N . PHE A 1 73 ? -12.338 0.990 1.976 1.00 91.75 73 PHE A N 1
ATOM 581 C CA . PHE A 1 73 ? -13.337 0.481 2.918 1.00 91.75 73 PHE A CA 1
ATOM 582 C C . PHE A 1 73 ? -14.517 -0.222 2.241 1.00 91.75 73 PHE A C 1
ATOM 584 O O . PHE A 1 73 ? -15.000 -1.220 2.760 1.00 91.75 73 PHE A O 1
ATOM 591 N N . LYS A 1 74 ? -14.981 0.252 1.077 1.00 92.50 74 LYS A N 1
ATOM 592 C CA . LYS A 1 74 ? -16.156 -0.342 0.413 1.00 92.50 74 LYS A CA 1
ATOM 593 C C . LYS A 1 74 ? -15.847 -1.569 -0.439 1.00 92.50 74 LYS A C 1
ATOM 595 O O . LYS A 1 74 ? -16.731 -2.393 -0.633 1.00 92.50 74 LYS A O 1
ATOM 600 N N . VAL A 1 75 ? -14.639 -1.674 -0.996 1.00 92.12 75 VAL A N 1
ATOM 601 C CA . VAL A 1 75 ? -14.304 -2.726 -1.972 1.00 92.12 75 VAL A CA 1
ATOM 602 C C . VAL A 1 75 ? -13.217 -3.649 -1.447 1.00 92.12 75 VAL A C 1
ATOM 604 O O . VAL A 1 75 ? -13.395 -4.863 -1.478 1.00 92.12 75 VAL A O 1
ATOM 607 N N . LEU A 1 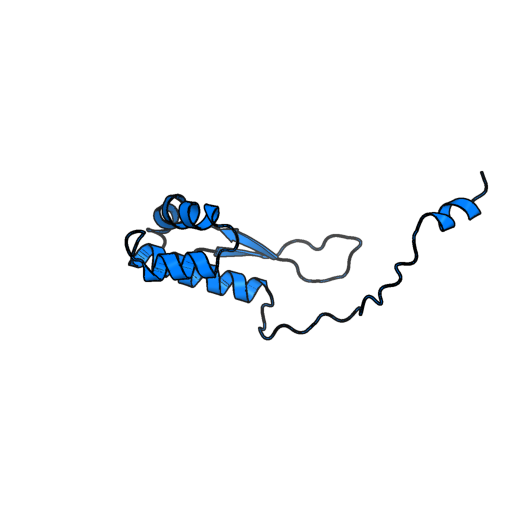76 ? -12.092 -3.103 -0.975 1.00 88.19 76 LEU A N 1
ATOM 608 C CA . LEU A 1 76 ? -10.940 -3.9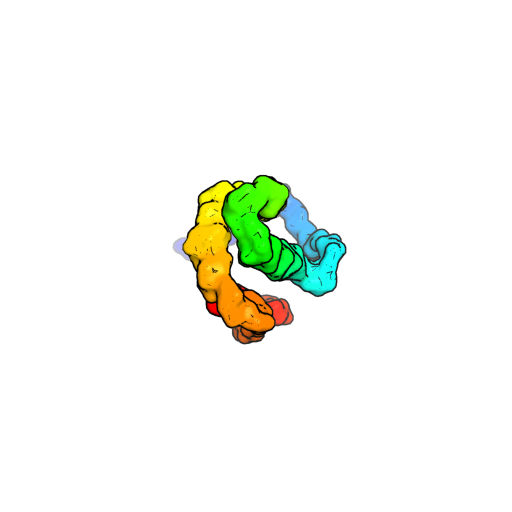28 -0.599 1.00 88.19 76 LEU A CA 1
ATOM 609 C C . LEU A 1 76 ? -11.152 -4.630 0.747 1.00 88.19 76 LEU A C 1
ATOM 611 O O . LEU A 1 76 ? -10.919 -5.828 0.840 1.00 88.19 76 LEU A O 1
ATOM 615 N N . VAL A 1 77 ? -11.632 -3.922 1.770 1.00 90.62 77 VAL A N 1
ATOM 616 C CA . VAL A 1 77 ? -11.843 -4.502 3.107 1.00 90.62 77 VAL A CA 1
ATOM 617 C C . VAL A 1 77 ? -12.831 -5.679 3.082 1.00 90.62 77 VAL A C 1
ATOM 619 O O . VAL A 1 77 ? -12.458 -6.750 3.558 1.00 90.62 77 VAL A O 1
ATOM 622 N N . PRO A 1 78 ? -14.034 -5.569 2.476 1.00 92.38 78 PRO A N 1
ATOM 623 C CA . PRO A 1 78 ? -14.949 -6.703 2.376 1.00 92.38 78 PRO A CA 1
ATOM 624 C C . PRO A 1 78 ? -14.375 -7.854 1.552 1.00 92.38 78 PRO A C 1
ATOM 626 O O . PRO A 1 78 ? -14.580 -9.008 1.908 1.00 92.38 78 PRO A O 1
ATOM 629 N N . ARG A 1 79 ? -13.622 -7.553 0.483 1.00 89.69 79 ARG A N 1
ATOM 630 C CA . ARG A 1 79 ? -12.993 -8.574 -0.367 1.00 89.69 79 ARG A CA 1
ATOM 631 C C . ARG A 1 79 ? -11.995 -9.433 0.403 1.00 89.69 79 ARG A C 1
ATOM 633 O O . ARG A 1 79 ? -11.937 -10.633 0.171 1.00 89.69 79 ARG A O 1
ATOM 640 N N . TYR A 1 80 ? -11.212 -8.822 1.288 1.00 87.25 80 TYR A N 1
ATOM 641 C CA . TYR A 1 80 ? -10.108 -9.508 1.956 1.00 87.25 80 TYR A CA 1
ATOM 642 C C . TYR A 1 80 ? -10.408 -9.995 3.371 1.00 87.25 80 TYR A C 1
ATOM 644 O O . TYR A 1 80 ? -9.532 -10.596 3.994 1.00 87.25 80 TYR A O 1
ATOM 652 N N . LYS A 1 81 ? -11.623 -9.770 3.876 1.00 87.44 81 LYS A N 1
ATOM 653 C CA . LYS A 1 81 ? -12.010 -10.078 5.257 1.00 87.44 81 LYS A CA 1
ATOM 654 C C . LYS A 1 81 ? -11.771 -11.540 5.652 1.00 87.44 81 LYS A C 1
ATOM 656 O O . LYS A 1 81 ? -11.320 -11.796 6.764 1.00 87.44 81 LYS A O 1
ATOM 661 N N . ASP A 1 82 ? -12.022 -12.471 4.735 1.00 87.44 82 ASP A N 1
ATOM 662 C CA . ASP A 1 82 ? -11.939 -13.913 5.002 1.00 87.44 82 ASP A CA 1
ATOM 663 C C . ASP A 1 82 ? -10.591 -14.531 4.577 1.00 87.44 82 ASP A C 1
ATOM 665 O O . ASP A 1 82 ? -10.348 -15.727 4.754 1.00 87.44 82 ASP A O 1
ATOM 669 N N . THR A 1 83 ? -9.679 -13.726 4.023 1.00 81.44 83 THR A N 1
ATOM 670 C CA . THR A 1 83 ? -8.361 -14.192 3.566 1.00 81.44 83 THR A CA 1
ATOM 671 C C . THR A 1 83 ? -7.376 -14.262 4.726 1.00 81.44 83 THR A C 1
ATOM 673 O O . THR A 1 83 ? -7.011 -13.245 5.307 1.00 81.44 83 THR A O 1
ATOM 676 N N . LYS A 1 84 ? -6.884 -15.470 5.019 1.00 77.81 84 LYS A N 1
ATOM 677 C CA . LYS A 1 84 ? -5.757 -15.695 5.945 1.00 77.81 84 LYS A CA 1
ATOM 678 C C . LYS A 1 84 ? -4.383 -15.467 5.304 1.00 77.81 84 LYS A C 1
ATOM 680 O O . LYS A 1 84 ? -3.408 -15.247 6.016 1.00 77.81 84 LYS A O 1
ATOM 685 N N . ASP A 1 85 ? -4.319 -15.546 3.977 1.00 73.38 85 ASP A N 1
ATOM 686 C CA . ASP A 1 85 ? -3.092 -15.391 3.194 1.00 73.38 85 ASP A CA 1
ATOM 687 C C . ASP A 1 85 ? -2.727 -13.915 2.961 1.00 73.38 85 ASP A C 1
ATOM 689 O O . ASP A 1 85 ? -3.497 -12.995 3.232 1.00 73.38 85 ASP A O 1
ATOM 693 N N . SER A 1 86 ? -1.556 -13.683 2.365 1.00 73.81 86 SER A N 1
ATOM 694 C CA . SER A 1 86 ? -1.135 -12.361 1.901 1.00 73.81 86 SER A CA 1
ATOM 695 C C . SER A 1 86 ? -2.100 -11.766 0.865 1.00 73.81 86 SER A C 1
ATOM 697 O O . SER A 1 86 ? -2.415 -12.409 -0.137 1.00 73.81 86 SER A O 1
ATOM 699 N N . TYR A 1 87 ? -2.465 -10.494 1.042 1.00 74.94 87 TYR A N 1
ATOM 700 C CA . TYR A 1 87 ? -3.378 -9.758 0.151 1.00 74.94 87 TYR A CA 1
ATOM 701 C C . TYR A 1 87 ? -2.822 -9.494 -1.260 1.00 74.94 87 TYR A C 1
ATOM 703 O O . TYR A 1 87 ? -3.572 -9.231 -2.198 1.00 74.94 87 TYR A O 1
ATOM 711 N N . THR A 1 88 ? -1.498 -9.528 -1.421 1.00 69.94 88 THR A N 1
ATOM 712 C CA . THR A 1 88 ? -0.809 -9.236 -2.684 1.00 69.94 88 THR A CA 1
ATOM 713 C C . THR A 1 88 ? -0.025 -10.439 -3.167 1.00 69.94 88 THR A C 1
ATOM 715 O O . THR A 1 88 ? 0.642 -11.102 -2.372 1.00 69.94 88 THR A O 1
ATOM 718 N N . ARG A 1 89 ? -0.009 -10.649 -4.482 1.00 69.56 89 ARG A N 1
ATOM 719 C CA . ARG A 1 89 ? 0.838 -11.644 -5.139 1.00 69.56 89 ARG A CA 1
ATOM 720 C C . ARG A 1 89 ? 1.774 -10.953 -6.121 1.00 69.56 89 ARG A C 1
ATOM 722 O O . ARG A 1 89 ? 1.369 -10.031 -6.822 1.00 69.56 89 ARG A O 1
ATOM 729 N N . VAL A 1 90 ? 3.033 -11.380 -6.151 1.00 71.00 90 VAL A N 1
ATOM 730 C CA . VAL A 1 90 ? 4.038 -10.871 -7.092 1.00 71.00 90 VAL A CA 1
ATOM 731 C C . VAL A 1 90 ? 4.401 -11.985 -8.064 1.00 71.00 90 VAL A C 1
ATOM 733 O O . VAL A 1 90 ? 4.780 -13.077 -7.647 1.00 71.00 90 VAL A O 1
ATOM 736 N N . HIS A 1 91 ? 4.297 -11.692 -9.354 1.00 68.44 91 HIS A N 1
ATOM 737 C CA . HIS A 1 91 ? 4.623 -12.588 -10.457 1.00 68.44 91 HIS A CA 1
ATOM 738 C C . HIS A 1 91 ? 5.851 -12.082 -11.195 1.00 68.44 91 HIS A C 1
ATOM 740 O O . HIS A 1 91 ? 6.000 -10.879 -11.397 1.00 68.44 91 HIS A O 1
ATOM 746 N N . LYS A 1 92 ? 6.719 -12.982 -11.653 1.00 72.44 92 LYS A N 1
ATOM 747 C CA . LYS A 1 92 ? 7.839 -12.594 -12.517 1.00 72.44 92 LYS A CA 1
ATOM 748 C C . LYS A 1 92 ? 7.300 -12.254 -13.906 1.00 72.44 92 LYS A C 1
ATOM 750 O O . LYS A 1 92 ? 6.617 -13.067 -14.520 1.00 72.44 92 LYS A O 1
ATOM 755 N N . ALA A 1 93 ? 7.593 -11.052 -14.388 1.00 76.25 93 ALA A N 1
ATOM 756 C CA . ALA A 1 93 ? 7.178 -10.610 -15.711 1.00 76.25 93 ALA A CA 1
ATOM 757 C C . ALA A 1 93 ? 8.287 -10.903 -16.736 1.00 76.25 93 ALA A C 1
ATOM 759 O O . ALA A 1 93 ? 9.470 -10.829 -16.385 1.00 76.25 93 ALA A O 1
ATOM 760 N N . PRO A 1 94 ? 7.941 -11.206 -17.998 1.00 73.88 94 PRO A N 1
ATOM 761 C CA . PRO A 1 94 ? 8.936 -11.399 -19.043 1.00 73.88 94 PRO A CA 1
ATOM 762 C C . PRO A 1 94 ? 9.691 -10.095 -19.339 1.00 73.88 94 PRO A C 1
ATOM 764 O O . PRO A 1 94 ? 9.158 -8.987 -19.208 1.00 73.88 94 PRO A O 1
ATOM 767 N N . ASN A 1 95 ? 10.943 -10.231 -19.773 1.00 73.50 95 ASN A N 1
ATOM 768 C CA . ASN A 1 95 ? 11.748 -9.096 -20.212 1.00 73.50 95 ASN A CA 1
ATOM 769 C C . ASN A 1 95 ? 11.271 -8.625 -21.591 1.00 73.50 95 ASN A C 1
ATOM 771 O O . ASN A 1 95 ? 11.129 -9.427 -22.512 1.00 73.50 95 ASN A O 1
ATOM 775 N N . ILE A 1 96 ? 11.037 -7.319 -21.737 1.00 70.56 96 ILE A N 1
ATOM 776 C CA . ILE A 1 96 ? 10.601 -6.724 -23.005 1.00 70.56 96 ILE A CA 1
ATOM 777 C C . ILE A 1 96 ? 11.839 -6.353 -23.828 1.00 70.56 96 ILE A C 1
ATOM 779 O O . ILE A 1 96 ? 12.644 -5.526 -23.400 1.00 70.56 96 ILE A O 1
ATOM 783 N N . TYR A 1 97 ? 11.977 -6.962 -25.005 1.00 71.00 97 TYR A N 1
ATOM 784 C CA . TYR A 1 97 ? 12.993 -6.622 -26.005 1.00 71.00 97 TYR A CA 1
ATOM 785 C C . TYR A 1 97 ? 12.498 -5.474 -26.914 1.00 71.00 97 TYR A C 1
ATOM 787 O O . TYR A 1 97 ? 11.300 -5.444 -27.200 1.00 71.00 97 TYR A O 1
ATOM 795 N N . PRO A 1 98 ? 13.353 -4.553 -27.413 1.00 62.81 98 PRO A N 1
ATOM 796 C CA . PRO A 1 98 ? 14.793 -4.399 -27.186 1.00 62.81 98 PRO A CA 1
ATOM 797 C C . PRO A 1 98 ? 15.057 -3.449 -26.006 1.00 62.81 98 PRO A C 1
ATOM 799 O O . PRO A 1 98 ? 15.046 -2.230 -26.155 1.00 62.81 98 PRO A O 1
ATOM 802 N N . GLY A 1 99 ? 15.272 -3.989 -24.806 1.00 65.56 99 GLY A N 1
ATOM 803 C CA . GLY A 1 99 ? 15.453 -3.191 -23.592 1.00 65.56 99 GLY A CA 1
ATOM 804 C C . GLY A 1 99 ? 16.357 -3.870 -22.566 1.00 65.56 99 GLY A C 1
ATOM 805 O O . GLY A 1 99 ? 16.489 -5.091 -22.552 1.00 65.56 99 GLY A O 1
ATOM 806 N N . TYR A 1 100 ? 17.006 -3.062 -21.720 1.00 56.22 100 TYR A N 1
ATOM 807 C CA . TYR A 1 100 ? 17.935 -3.532 -20.688 1.00 56.22 100 TYR A CA 1
ATOM 808 C C . TYR A 1 100 ? 17.290 -4.530 -19.706 1.00 56.22 100 TYR A C 1
ATOM 810 O O . TYR A 1 100 ? 16.133 -4.378 -19.312 1.00 56.22 100 TYR A O 1
ATOM 818 N N . PHE A 1 101 ? 18.102 -5.502 -19.274 1.00 58.53 101 PHE A N 1
ATOM 819 C CA . PHE A 1 101 ? 17.808 -6.681 -18.441 1.00 58.53 101 PHE A CA 1
ATOM 820 C C . PHE A 1 101 ? 17.394 -6.395 -16.982 1.00 58.53 101 PHE A C 1
ATOM 822 O O . PHE A 1 101 ? 17.887 -7.040 -16.057 1.00 58.53 101 PHE A O 1
ATOM 829 N N . TYR A 1 102 ? 16.523 -5.423 -16.723 1.00 61.72 102 TYR A N 1
ATOM 830 C CA . TYR A 1 102 ? 15.965 -5.281 -15.379 1.00 61.72 102 TYR A CA 1
ATOM 831 C C . TYR A 1 102 ? 14.893 -6.341 -15.164 1.00 61.72 102 TYR A C 1
ATOM 833 O O . TYR A 1 102 ? 13.943 -6.409 -15.940 1.00 61.72 102 TYR A O 1
ATOM 841 N N . GLU A 1 103 ? 15.040 -7.146 -14.109 1.00 64.12 103 GLU A N 1
ATOM 842 C CA . GLU A 1 103 ? 13.994 -8.082 -13.709 1.00 64.12 103 GLU A CA 1
ATOM 843 C C . GLU A 1 103 ? 12.707 -7.307 -13.431 1.00 64.12 103 GLU A C 1
ATOM 845 O O . GLU A 1 103 ? 12.677 -6.362 -12.639 1.00 64.12 103 GLU A O 1
ATOM 850 N N . ARG A 1 104 ? 11.644 -7.688 -14.136 1.00 68.62 104 ARG A N 1
ATOM 851 C CA . ARG A 1 104 ? 10.321 -7.097 -13.989 1.00 68.62 104 ARG A CA 1
ATOM 852 C C . ARG A 1 104 ? 9.451 -8.031 -13.169 1.00 68.62 104 ARG A C 1
ATOM 854 O O . ARG A 1 104 ? 9.537 -9.253 -13.296 1.00 68.62 104 ARG A O 1
ATOM 861 N N . SER A 1 105 ? 8.569 -7.447 -12.374 1.00 69.50 105 SER A N 1
ATOM 862 C CA . SER A 1 105 ? 7.532 -8.195 -11.681 1.00 69.50 105 SER A CA 1
ATOM 863 C C . SER A 1 105 ? 6.183 -7.496 -11.823 1.00 69.50 105 SER A C 1
ATOM 865 O O . SER A 1 105 ? 6.122 -6.275 -11.966 1.00 69.50 105 SER A O 1
ATOM 867 N N . VAL A 1 106 ? 5.109 -8.279 -11.881 1.00 69.81 106 VAL A N 1
ATOM 868 C CA . VAL A 1 106 ? 3.730 -7.791 -11.838 1.00 69.81 106 VAL A CA 1
ATOM 869 C C . VAL A 1 106 ? 3.202 -8.064 -10.445 1.00 69.81 106 VAL A C 1
ATOM 871 O O . VAL A 1 106 ? 3.207 -9.206 -9.993 1.00 69.81 106 VAL A O 1
ATOM 874 N N . LEU A 1 107 ? 2.744 -7.018 -9.768 1.00 68.81 107 LEU A N 1
ATOM 875 C CA . LEU A 1 107 ? 2.086 -7.137 -8.478 1.00 68.81 107 LEU A CA 1
ATOM 876 C C . LEU A 1 107 ? 0.577 -7.042 -8.686 1.00 68.81 107 LEU A C 1
ATOM 878 O O . LEU A 1 107 ? 0.083 -6.037 -9.196 1.00 68.81 107 LEU A O 1
ATOM 882 N N . GLU A 1 108 ? -0.144 -8.074 -8.265 1.00 71.88 108 GLU A N 1
ATOM 883 C CA . GLU A 1 108 ? -1.602 -8.117 -8.289 1.00 71.88 108 GLU A CA 1
ATOM 884 C C . GLU A 1 108 ? -2.191 -8.174 -6.877 1.00 71.88 108 GLU A C 1
ATOM 886 O O . GLU A 1 108 ? -1.558 -8.614 -5.911 1.00 71.88 108 GLU A O 1
ATOM 891 N N . LEU A 1 109 ? -3.421 -7.686 -6.784 1.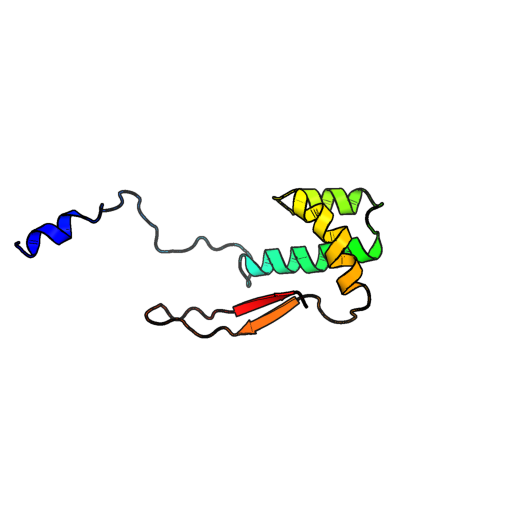00 76.00 109 LEU A N 1
ATOM 892 C CA . LEU A 1 109 ? -4.294 -7.776 -5.623 1.00 76.00 109 LEU A CA 1
ATOM 893 C C . LEU A 1 109 ? -5.209 -8.987 -5.839 1.00 76.00 109 LEU A C 1
ATOM 895 O O . LEU A 1 109 ? -5.780 -9.101 -6.925 1.00 76.00 109 LEU A O 1
ATOM 899 N N . ARG A 1 110 ? -5.280 -9.889 -4.855 1.00 69.00 110 ARG A N 1
ATOM 900 C CA . ARG A 1 110 ? -6.000 -11.165 -4.979 1.00 69.00 110 ARG A CA 1
ATOM 901 C C . ARG A 1 110 ? -7.524 -11.048 -4.848 1.00 69.00 110 ARG A C 1
ATOM 903 O O . ARG A 1 110 ? -8.049 -9.982 -4.450 1.00 69.00 110 ARG A O 1
#

Sequence (110 aa):
MNQAEIRKLIPAIRVGVCAKRKKFSNPKGPEGRLHMLRATLIADAIKYGDCYRPTMETADYWLTEKQLVHKLFKVLVPRYKDTKDSYTRVHKAPNIYPGYFYERSVLELR

pLDDT: mean 70.5, std 16.71, range [39.06, 94.25]

Organism: Homarus americanus (NCBI:txid6706)

InterPro domains:
  IPR000456 Large ribosomal subunit protein bL17 [PF01196] (57-109)
  IPR036373 Large ribosomal subunit protein bL17 superfamily [G3DSA:3.90.1030.10] (19-110)
  IPR036373 Large ribosomal subunit protein bL17 superfamily [SSF64263] (40-110)

Foldseek 3Di:
DDPVVVVVPDPPPPDPPPPDDDDDPDPCPPVVVVLVLCQVLLVVCLVPNPVDVVSLVSCPVVDPDNVVSVCSRPPVNVVCNPPPDRQKDKAFDDDDPPDDPDTDIDIDGD